Protein AF-A0AA35QQX9-F1 (afdb_monomer)

Sequence (99 aa):
YRTPRAERTFENWLDGYQVFMGVVCAAYPRRSMDLVAYLAHVRRAHSLAGEQAALTYDENFRRNASLLPSTRWDLTDPNYWGEDVNPYIDKKNLASAKA

Organism: NCBI:txid74358

Solvent-accessible surface area (backbone atoms only — not comparable to full-atom values): 5562 Å² total; per-residue (Å²): 136,81,76,78,83,75,67,96,43,64,66,57,47,48,58,53,47,52,54,51,49,52,57,48,31,73,78,38,60,88,50,42,63,29,50,55,39,33,53,51,51,42,52,48,31,29,74,67,33,31,56,71,25,19,55,48,36,50,51,56,50,51,58,52,41,75,78,34,90,81,59,64,48,59,52,84,55,69,64,55,41,53,69,38,28,44,63,43,37,52,53,50,52,57,52,61,76,73,108

pLDDT: mean 91.84, std 8.93, range [45.44, 98.06]

Secondary structure (DSSP, 8-state):
---------HHHHHHHHHHHHHHHHHH-GGGHHHHHHHHHHHHHHHHHH-HHHHHHHHHHHHHHHHH-TT--TTSPPHHHHHHHTHHHHHHHHHHHTT-

Radius of gyration: 15.01 Å; Cα contacts (8 Å, |Δi|>4): 74; chains: 1; bounding box: 38×35×42 Å

Structure (mmCIF, N/CA/C/O backbone):
data_AF-A0AA35QQX9-F1
#
_entry.id   AF-A0AA35QQX9-F1
#
loop_
_atom_site.group_PDB
_atom_site.id
_atom_site.type_symbol
_atom_site.label_atom_id
_atom_site.label_alt_id
_atom_site.label_comp_id
_atom_site.label_asym_id
_atom_site.label_entity_id
_atom_site.label_seq_id
_atom_site.pdbx_PDB_ins_code
_atom_site.Cartn_x
_atom_site.Cartn_y
_atom_site.Cartn_z
_atom_site.occupancy
_atom_site.B_iso_or_equiv
_atom_site.auth_seq_id
_atom_site.auth_comp_id
_atom_site.auth_asym_id
_atom_site.auth_atom_id
_atom_site.pdbx_PDB_model_num
ATOM 1 N N . TYR A 1 1 ? 3.430 26.084 -14.221 1.00 45.44 1 TYR A N 1
ATOM 2 C CA . TYR A 1 1 ? 2.262 25.227 -13.951 1.00 45.44 1 TYR A CA 1
ATOM 3 C C . TYR A 1 1 ? 2.322 24.769 -12.506 1.00 45.44 1 TYR A C 1
ATOM 5 O O . TYR A 1 1 ? 3.287 24.114 -12.141 1.00 45.44 1 TYR A O 1
ATOM 13 N N . ARG A 1 2 ? 1.372 25.183 -11.659 1.00 56.19 2 ARG A N 1
ATOM 14 C CA . ARG A 1 2 ? 1.237 24.633 -10.304 1.00 56.19 2 ARG A CA 1
ATOM 15 C C . ARG A 1 2 ? 0.291 23.446 -10.432 1.00 56.19 2 ARG A C 1
ATOM 17 O O . ARG A 1 2 ? -0.860 23.645 -10.807 1.00 56.19 2 ARG A O 1
ATOM 24 N N . THR A 1 3 ? 0.783 22.233 -10.210 1.00 60.12 3 THR A N 1
ATOM 25 C CA . THR A 1 3 ? -0.079 21.053 -10.110 1.00 60.12 3 THR A CA 1
ATOM 26 C C . THR A 1 3 ? -1.106 21.323 -9.008 1.00 60.12 3 THR A C 1
ATOM 28 O O . THR A 1 3 ? -0.707 21.769 -7.924 1.00 60.12 3 THR A O 1
ATOM 31 N N . PRO A 1 4 ? -2.413 21.134 -9.261 1.00 66.50 4 PRO A N 1
ATOM 32 C CA . PRO A 1 4 ? -3.412 21.219 -8.208 1.00 66.50 4 PRO A CA 1
ATOM 33 C C . PRO A 1 4 ? -2.995 20.300 -7.062 1.00 66.50 4 PRO A C 1
ATOM 35 O O . PRO A 1 4 ? -2.549 19.175 -7.295 1.00 66.50 4 PRO A O 1
ATOM 38 N N . ARG A 1 5 ? -3.084 20.791 -5.824 1.00 76.69 5 ARG A N 1
ATOM 39 C CA . ARG A 1 5 ? -2.803 19.958 -4.657 1.00 76.69 5 ARG A CA 1
ATOM 40 C C . ARG A 1 5 ? -3.938 18.942 -4.562 1.00 76.69 5 ARG A C 1
ATOM 42 O O . ARG A 1 5 ? -5.037 19.316 -4.174 1.00 76.69 5 ARG A O 1
ATOM 49 N N . ALA A 1 6 ? -3.678 17.701 -4.969 1.00 82.31 6 ALA A N 1
ATOM 50 C CA . ALA A 1 6 ? -4.626 16.613 -4.783 1.00 82.31 6 ALA A CA 1
ATOM 51 C C . ALA A 1 6 ? -4.904 16.438 -3.284 1.00 82.31 6 ALA A C 1
ATOM 53 O O . ALA A 1 6 ? -3.992 16.554 -2.455 1.00 82.31 6 ALA A O 1
ATOM 54 N N . GLU A 1 7 ? -6.163 16.190 -2.936 1.00 91.06 7 GLU A N 1
ATOM 55 C CA . GLU A 1 7 ? -6.537 15.866 -1.563 1.00 91.06 7 GLU A CA 1
ATOM 56 C C . GLU A 1 7 ? -5.898 14.533 -1.158 1.00 91.06 7 GLU A C 1
ATOM 58 O O . GLU A 1 7 ? -5.773 13.618 -1.974 1.00 91.06 7 GLU A O 1
ATOM 63 N N . ARG A 1 8 ? -5.479 14.416 0.106 1.00 90.88 8 ARG A N 1
ATOM 64 C CA . ARG A 1 8 ? -4.839 13.203 0.636 1.00 90.88 8 ARG A CA 1
ATOM 65 C C . ARG A 1 8 ? -5.910 12.177 1.021 1.00 90.88 8 ARG A C 1
ATOM 67 O O . ARG A 1 8 ? -6.113 11.931 2.202 1.00 90.88 8 ARG A O 1
ATOM 74 N N . THR A 1 9 ? -6.583 11.625 0.016 1.00 96.12 9 THR A N 1
ATOM 75 C CA . THR A 1 9 ? -7.590 10.564 0.157 1.00 96.12 9 THR A CA 1
ATOM 76 C C . THR A 1 9 ? -7.056 9.232 -0.364 1.00 96.12 9 THR A C 1
ATOM 78 O O . THR A 1 9 ? -6.095 9.192 -1.139 1.00 96.12 9 THR A O 1
ATOM 81 N N . PHE A 1 10 ? -7.678 8.131 0.047 1.00 97.19 10 PHE A N 1
ATOM 82 C CA . PHE A 1 10 ? -7.331 6.789 -0.402 1.00 97.19 10 PHE A CA 1
ATOM 83 C C . PHE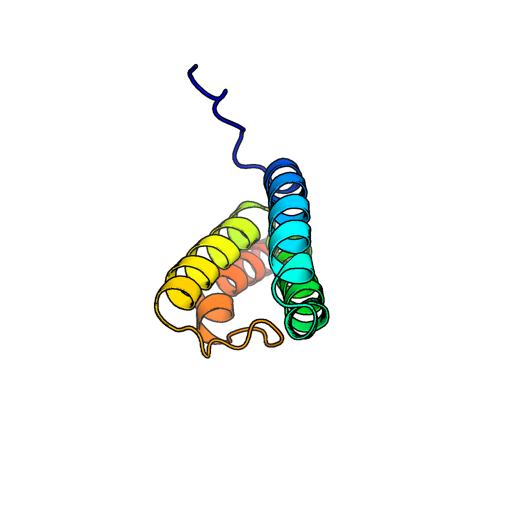 A 1 10 ? -7.554 6.613 -1.906 1.00 97.19 10 PHE A C 1
ATOM 85 O O . PHE A 1 10 ? -6.721 6.007 -2.572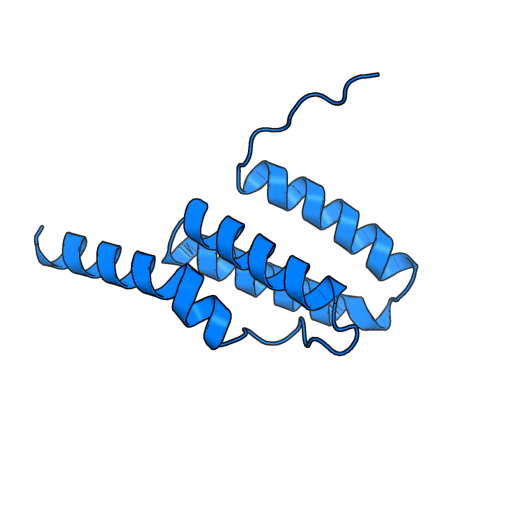 1.00 97.19 10 PHE A O 1
ATOM 92 N N . GLU A 1 11 ? -8.627 7.186 -2.455 1.00 96.75 11 GLU A N 1
ATOM 93 C CA . GLU A 1 11 ? -8.920 7.114 -3.893 1.00 96.75 11 GLU A CA 1
ATOM 94 C C . GLU A 1 11 ? -7.881 7.885 -4.720 1.00 96.75 11 GLU A C 1
ATOM 96 O O . GLU A 1 11 ? -7.301 7.330 -5.650 1.00 96.75 11 GLU A O 1
ATOM 101 N N . ASN A 1 12 ? -7.526 9.112 -4.315 1.00 96.00 12 ASN A N 1
ATOM 102 C CA . ASN A 1 12 ? -6.466 9.865 -4.994 1.00 96.00 12 ASN A CA 1
ATOM 103 C C . ASN A 1 12 ? -5.103 9.162 -4.877 1.00 96.00 12 ASN A C 1
ATOM 105 O O . ASN A 1 12 ? -4.279 9.218 -5.794 1.00 96.00 12 ASN A O 1
ATOM 109 N N . TRP A 1 13 ? -4.844 8.500 -3.744 1.00 96.81 13 TRP A N 1
ATOM 110 C CA . TRP A 1 13 ? -3.664 7.656 -3.582 1.00 96.81 13 TRP A CA 1
ATOM 111 C C . TRP A 1 13 ? -3.703 6.444 -4.520 1.00 96.81 13 TRP A C 1
ATOM 113 O O . TRP A 1 13 ? -2.684 6.144 -5.139 1.00 96.81 13 TRP A O 1
ATOM 123 N N . LEU A 1 14 ? -4.853 5.779 -4.664 1.00 97.75 14 LEU A N 1
ATOM 124 C CA . LEU A 1 14 ? -5.025 4.607 -5.520 1.00 97.75 14 LEU A CA 1
ATOM 125 C C . LEU A 1 14 ? -4.786 4.952 -6.993 1.00 97.75 14 LEU A C 1
ATOM 127 O O . LEU A 1 14 ? -4.039 4.234 -7.660 1.00 97.75 14 LEU A O 1
ATOM 131 N N . ASP A 1 15 ? -5.333 6.070 -7.469 1.00 96.75 15 ASP A N 1
ATOM 132 C CA . ASP A 1 15 ? -5.095 6.576 -8.825 1.00 96.75 15 ASP A CA 1
ATOM 133 C C . ASP A 1 15 ? -3.597 6.813 -9.073 1.00 96.75 15 ASP A C 1
ATOM 135 O O . ASP A 1 15 ? -3.017 6.346 -10.059 1.00 96.75 15 ASP A O 1
ATOM 139 N N . GLY A 1 16 ? -2.923 7.487 -8.134 1.00 95.62 16 GLY A N 1
ATOM 140 C CA . GLY A 1 16 ? -1.479 7.713 -8.209 1.00 95.62 16 GLY A CA 1
ATOM 141 C C . GLY A 1 16 ? -0.669 6.414 -8.150 1.00 95.62 16 GLY A C 1
ATOM 142 O O . GLY A 1 16 ? 0.321 6.251 -8.871 1.00 95.62 16 GLY A O 1
ATOM 143 N N . TYR A 1 17 ? -1.099 5.465 -7.321 1.00 96.94 17 TYR A N 1
ATOM 144 C CA . TYR A 1 17 ? -0.451 4.173 -7.157 1.00 96.94 17 TYR A CA 1
ATOM 145 C C . TYR A 1 17 ? -0.562 3.308 -8.420 1.00 96.94 17 TYR A C 1
ATOM 147 O O . TYR A 1 17 ? 0.407 2.647 -8.791 1.00 96.94 17 TYR A O 1
ATOM 155 N N . GLN A 1 18 ? -1.692 3.343 -9.129 1.00 97.62 18 GLN A N 1
ATOM 156 C CA . GLN A 1 18 ? -1.862 2.636 -10.402 1.00 97.62 18 GLN A CA 1
ATOM 157 C C . GLN A 1 18 ? -0.887 3.141 -11.471 1.00 97.62 18 GLN A C 1
ATOM 159 O O . GLN A 1 18 ? -0.257 2.337 -12.163 1.00 97.62 18 GLN A O 1
ATOM 164 N N . VAL A 1 19 ? -0.700 4.462 -11.567 1.00 97.62 19 VAL A N 1
ATOM 165 C CA . VAL A 1 19 ? 0.295 5.057 -12.474 1.00 97.62 19 VAL A CA 1
ATOM 166 C C . VAL A 1 19 ? 1.708 4.629 -12.076 1.00 97.62 19 VAL A C 1
ATOM 168 O O . VAL A 1 19 ? 2.481 4.187 -12.929 1.00 97.62 19 VAL A O 1
ATOM 171 N N . PHE A 1 20 ? 2.040 4.698 -10.783 1.00 95.00 20 PHE A N 1
ATOM 172 C CA . PHE A 1 20 ? 3.325 4.231 -10.256 1.00 95.00 20 PHE A CA 1
ATOM 173 C C . PHE A 1 20 ? 3.583 2.759 -10.607 1.00 95.00 20 PHE A C 1
ATOM 175 O O . PHE A 1 20 ? 4.640 2.430 -11.148 1.00 95.00 20 PHE A O 1
ATOM 182 N N . MET A 1 21 ? 2.603 1.887 -10.364 1.00 96.31 21 MET A N 1
ATOM 183 C CA . MET A 1 21 ? 2.683 0.471 -10.701 1.00 96.31 21 MET A CA 1
ATOM 184 C C . MET A 1 21 ? 2.910 0.274 -12.201 1.00 96.31 21 MET A C 1
ATOM 186 O O . MET A 1 21 ? 3.797 -0.488 -12.571 1.00 96.31 21 MET A O 1
ATOM 190 N N . GLY A 1 22 ? 2.177 0.978 -13.068 1.00 97.12 22 GLY A N 1
ATOM 191 C CA . GLY A 1 22 ? 2.349 0.890 -14.521 1.00 97.12 22 GLY A CA 1
ATOM 192 C C . GLY A 1 22 ? 3.774 1.220 -14.973 1.00 97.12 22 GLY A C 1
ATO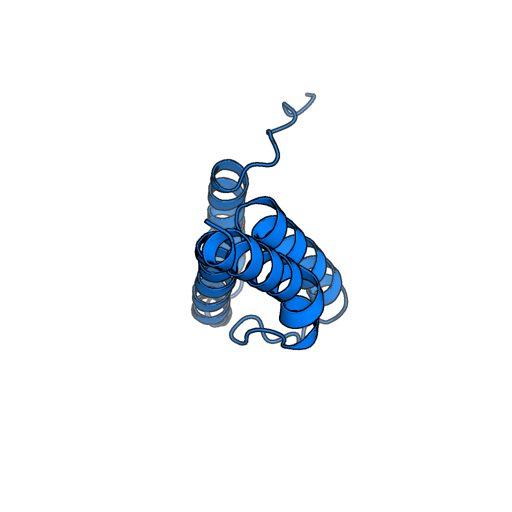M 193 O O . GLY A 1 22 ? 4.377 0.454 -15.726 1.00 97.12 22 GLY A O 1
ATOM 194 N N . VAL A 1 23 ? 4.345 2.313 -14.457 1.00 97.19 23 VAL A N 1
ATOM 195 C CA . VAL A 1 23 ? 5.722 2.733 -14.774 1.00 97.19 23 VAL A CA 1
ATOM 196 C C . VAL A 1 23 ? 6.744 1.701 -14.293 1.00 97.19 23 VAL A C 1
ATOM 198 O O . VAL A 1 23 ? 7.633 1.311 -15.052 1.00 97.19 23 VAL A O 1
ATOM 201 N N . VAL A 1 24 ? 6.618 1.224 -13.050 1.00 94.19 24 VAL A N 1
ATOM 202 C CA . VAL A 1 24 ? 7.566 0.250 -12.490 1.00 94.19 24 VAL A CA 1
ATOM 203 C C . VAL A 1 24 ? 7.452 -1.098 -13.194 1.00 94.19 24 VAL A C 1
ATOM 205 O O . VAL A 1 24 ? 8.477 -1.684 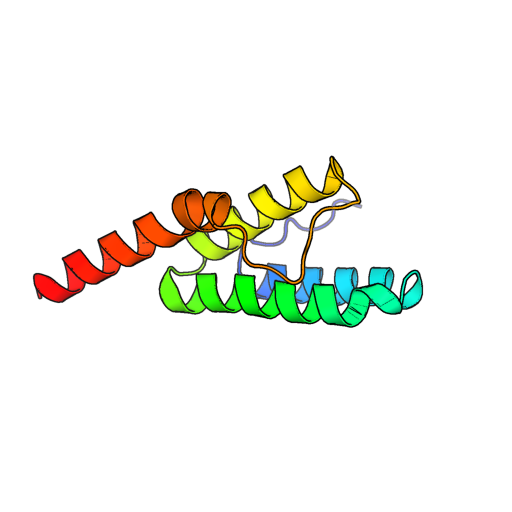-13.525 1.00 94.19 24 VAL A O 1
ATOM 208 N N . CYS A 1 25 ? 6.242 -1.581 -13.474 1.00 96.25 25 CYS A N 1
ATOM 209 C CA . CYS A 1 25 ? 6.022 -2.841 -14.182 1.00 96.25 25 CYS A CA 1
ATOM 210 C C . CYS A 1 25 ? 6.567 -2.805 -15.614 1.00 96.25 25 CYS A C 1
ATOM 212 O O . CYS A 1 25 ? 7.111 -3.807 -16.070 1.00 96.25 25 CYS A O 1
ATOM 214 N N . ALA A 1 26 ? 6.467 -1.668 -16.310 1.00 97.12 26 ALA A N 1
ATOM 215 C CA . ALA A 1 26 ? 7.027 -1.518 -17.652 1.00 97.12 26 ALA A CA 1
ATOM 216 C C . ALA A 1 26 ? 8.563 -1.636 -17.656 1.00 97.12 26 ALA A C 1
ATOM 218 O O . ALA A 1 26 ? 9.129 -2.270 -18.544 1.00 97.12 26 ALA A O 1
ATOM 219 N N . ALA A 1 27 ? 9.237 -1.061 -16.654 1.00 96.12 27 ALA A N 1
ATOM 220 C CA . ALA A 1 27 ? 10.696 -1.110 -16.536 1.00 96.12 27 ALA A CA 1
ATOM 221 C C . ALA A 1 27 ? 11.215 -2.406 -15.880 1.00 96.12 27 ALA A C 1
ATOM 223 O O . ALA A 1 27 ? 12.285 -2.902 -16.229 1.00 96.12 27 ALA A O 1
ATOM 224 N N . TYR A 1 28 ? 10.457 -2.968 -14.936 1.00 93.88 28 TYR A N 1
ATOM 225 C CA . TYR A 1 28 ? 10.843 -4.110 -14.106 1.00 93.88 28 TYR A CA 1
ATOM 226 C C . TYR A 1 28 ? 9.690 -5.121 -13.959 1.00 93.88 28 TYR A C 1
ATOM 228 O O . TYR A 1 28 ? 9.153 -5.287 -12.861 1.00 93.88 28 TYR A O 1
ATOM 236 N N . PRO A 1 29 ? 9.334 -5.879 -15.014 1.00 94.75 29 PRO A N 1
ATOM 237 C CA . PRO A 1 29 ? 8.168 -6.775 -14.996 1.00 94.75 29 PRO A CA 1
ATOM 238 C C . PRO A 1 29 ? 8.184 -7.828 -13.877 1.00 94.75 29 PRO A C 1
ATOM 240 O O . PRO A 1 29 ? 7.146 -8.252 -13.382 1.00 94.75 29 PRO A O 1
ATOM 243 N N . ARG A 1 30 ? 9.373 -8.242 -13.415 1.00 93.31 30 ARG A N 1
ATOM 244 C CA . ARG A 1 30 ? 9.501 -9.198 -12.299 1.00 93.31 30 ARG A CA 1
ATOM 245 C C . ARG A 1 30 ? 8.971 -8.655 -10.967 1.00 93.31 30 ARG A C 1
ATOM 247 O O . ARG A 1 30 ? 8.686 -9.448 -10.082 1.00 93.31 30 ARG A O 1
ATOM 254 N N . ARG A 1 31 ? 8.837 -7.332 -10.826 1.00 90.88 31 ARG A N 1
ATOM 255 C CA . ARG A 1 31 ? 8.318 -6.667 -9.621 1.00 90.88 31 ARG A CA 1
ATOM 256 C C . ARG A 1 31 ? 6.793 -6.559 -9.602 1.00 90.88 31 ARG A C 1
ATOM 258 O O . ARG A 1 31 ? 6.239 -6.143 -8.591 1.00 90.88 31 ARG A O 1
ATOM 265 N N . SER A 1 32 ? 6.097 -6.921 -10.683 1.00 94.75 32 SER A N 1
ATOM 266 C CA . SER A 1 32 ? 4.649 -6.709 -10.792 1.00 94.75 32 SER A CA 1
ATOM 267 C C . SER A 1 32 ? 3.856 -7.407 -9.688 1.00 94.75 32 SER A C 1
ATOM 269 O O . SER A 1 32 ? 2.967 -6.795 -9.103 1.00 94.75 32 SER A O 1
ATOM 271 N N . MET A 1 33 ? 4.203 -8.653 -9.353 1.00 95.94 33 MET A N 1
ATOM 272 C CA . MET A 1 33 ? 3.514 -9.387 -8.286 1.00 95.94 33 MET A CA 1
ATOM 273 C C . MET A 1 33 ? 3.795 -8.805 -6.899 1.00 95.94 33 MET A C 1
ATOM 275 O O . MET A 1 33 ? 2.876 -8.740 -6.084 1.00 95.94 33 MET A O 1
ATOM 279 N N . ASP A 1 34 ? 5.013 -8.311 -6.659 1.00 95.19 34 ASP A N 1
ATOM 280 C CA . ASP A 1 34 ? 5.363 -7.635 -5.407 1.00 95.19 34 ASP A CA 1
ATOM 281 C C . ASP A 1 34 ? 4.497 -6.379 -5.209 1.00 95.19 34 ASP A C 1
ATOM 283 O O . ASP A 1 34 ? 3.998 -6.120 -4.117 1.00 95.19 34 ASP A O 1
ATOM 287 N N . LEU A 1 35 ? 4.264 -5.614 -6.282 1.00 95.88 35 LEU A N 1
ATOM 288 C CA . LEU A 1 35 ? 3.412 -4.423 -6.250 1.00 95.88 35 LEU A CA 1
ATOM 289 C C . LEU A 1 35 ? 1.929 -4.778 -6.066 1.00 95.88 35 LEU A C 1
ATOM 291 O O . LEU A 1 35 ? 1.222 -4.121 -5.307 1.00 95.88 35 LEU A O 1
ATOM 295 N N . VAL A 1 36 ? 1.440 -5.840 -6.709 1.00 97.19 36 VAL A N 1
ATOM 296 C CA . VAL A 1 36 ? 0.056 -6.303 -6.502 1.00 97.19 36 VAL A CA 1
ATOM 297 C C . VAL A 1 36 ? -0.164 -6.730 -5.047 1.00 97.19 36 VAL A C 1
ATOM 299 O O . VAL A 1 36 ? -1.174 -6.364 -4.443 1.00 97.19 36 VAL A O 1
ATOM 302 N N . ALA A 1 37 ? 0.793 -7.454 -4.464 1.00 96.62 37 ALA A N 1
ATOM 303 C CA . ALA A 1 37 ? 0.763 -7.824 -3.053 1.00 96.62 37 ALA A CA 1
ATOM 304 C C . ALA A 1 37 ? 0.812 -6.586 -2.142 1.00 96.62 37 ALA A C 1
ATOM 306 O O . ALA A 1 37 ? 0.001 -6.470 -1.224 1.00 96.62 37 ALA A O 1
ATOM 307 N N . TYR A 1 38 ? 1.676 -5.615 -2.447 1.00 97.06 38 TYR A N 1
ATOM 308 C CA . TYR A 1 38 ? 1.737 -4.357 -1.710 1.00 97.06 38 TYR A CA 1
ATOM 309 C C . TYR A 1 38 ? 0.402 -3.602 -1.706 1.00 97.06 38 TYR A C 1
ATOM 311 O O . TYR A 1 38 ? -0.066 -3.183 -0.646 1.00 97.06 38 TYR A O 1
ATOM 319 N N . LEU A 1 39 ? -0.265 -3.486 -2.859 1.00 97.81 39 LEU A N 1
ATOM 320 C CA . LEU A 1 39 ? -1.596 -2.882 -2.942 1.00 97.81 39 LEU A CA 1
ATOM 321 C C . LEU A 1 39 ? -2.604 -3.595 -2.030 1.00 97.81 39 LEU A C 1
ATOM 323 O O . LEU A 1 39 ? -3.412 -2.939 -1.370 1.00 97.81 39 LEU A O 1
ATOM 327 N N . ALA A 1 40 ? -2.557 -4.929 -1.967 1.00 97.69 40 ALA A N 1
ATOM 328 C CA . ALA A 1 40 ? 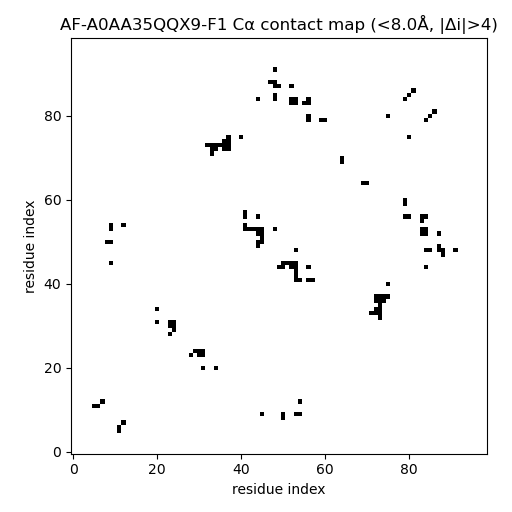-3.418 -5.697 -1.073 1.00 97.69 40 ALA A CA 1
ATOM 329 C C . ALA A 1 40 ? -3.160 -5.353 0.405 1.00 97.69 40 ALA A C 1
ATOM 331 O O . ALA A 1 40 ? -4.119 -5.211 1.167 1.00 97.69 40 ALA A O 1
ATOM 332 N N . HIS A 1 41 ? -1.900 -5.137 0.800 1.00 97.44 41 HIS A N 1
ATOM 333 C CA . HIS A 1 41 ? -1.537 -4.724 2.162 1.00 97.44 41 HIS A CA 1
ATOM 334 C C . HIS A 1 41 ? -2.128 -3.359 2.520 1.00 97.44 41 HIS A C 1
ATOM 336 O O . HIS A 1 41 ? -2.788 -3.230 3.553 1.00 97.44 41 HIS A O 1
ATOM 342 N N . VAL A 1 42 ? -1.977 -2.356 1.649 1.00 97.94 42 VAL A N 1
ATOM 343 C CA . VAL A 1 42 ? -2.517 -1.008 1.906 1.00 97.94 42 VAL A CA 1
ATOM 344 C C . VAL A 1 42 ? -4.054 -1.018 1.913 1.00 97.94 42 VAL A C 1
ATOM 346 O O . VAL A 1 42 ? -4.675 -0.423 2.795 1.00 97.94 42 VAL A O 1
ATOM 349 N N . ARG A 1 43 ? -4.700 -1.772 1.009 1.00 98.06 43 ARG A N 1
ATOM 350 C CA . ARG A 1 43 ? -6.167 -1.959 1.025 1.00 98.06 43 ARG A CA 1
ATOM 351 C C . ARG A 1 43 ? -6.651 -2.648 2.299 1.00 98.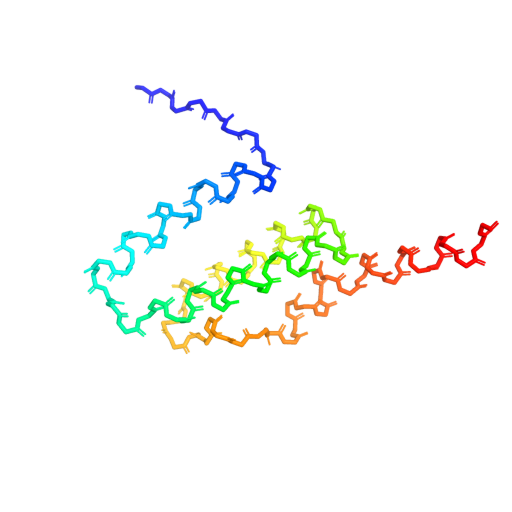06 43 ARG A C 1
ATOM 353 O O . ARG A 1 43 ? -7.711 -2.298 2.820 1.00 98.06 43 ARG A O 1
ATOM 360 N N . ARG A 1 44 ? -5.891 -3.613 2.819 1.00 97.56 44 ARG A N 1
ATOM 361 C CA . ARG A 1 44 ? -6.201 -4.278 4.089 1.00 97.56 44 ARG A CA 1
ATOM 362 C C . ARG A 1 44 ? -6.101 -3.298 5.257 1.00 97.56 44 ARG A C 1
ATOM 364 O O . ARG A 1 44 ? -7.013 -3.271 6.080 1.00 97.56 44 ARG A O 1
ATOM 371 N N . ALA A 1 45 ? -5.055 -2.472 5.307 1.00 97.88 45 ALA A N 1
ATOM 372 C CA . ALA A 1 45 ? -4.934 -1.410 6.305 1.00 97.88 45 ALA A CA 1
ATOM 373 C C . ALA A 1 45 ? -6.133 -0.448 6.231 1.00 97.88 45 ALA A C 1
ATOM 375 O O . ALA A 1 45 ? -6.760 -0.173 7.250 1.00 97.88 45 ALA A O 1
ATOM 376 N N . HIS A 1 46 ? -6.539 -0.045 5.022 1.00 97.81 46 HIS A N 1
ATOM 377 C CA . HIS A 1 46 ? -7.711 0.809 4.814 1.00 97.81 46 HIS A CA 1
ATOM 378 C C . HIS A 1 46 ? -9.000 0.174 5.353 1.00 97.81 46 HIS A C 1
ATOM 380 O O . HIS A 1 46 ? -9.755 0.807 6.088 1.00 97.81 46 HIS A O 1
ATOM 386 N N . SER A 1 47 ? -9.241 -1.100 5.038 1.00 97.12 47 SER A N 1
ATOM 387 C CA . SER A 1 47 ? -10.437 -1.821 5.486 1.00 97.12 47 SER A CA 1
ATOM 388 C C . SER A 1 47 ? -10.498 -1.998 7.010 1.00 97.12 47 SER A C 1
ATOM 390 O O . SER A 1 47 ? -11.566 -1.850 7.612 1.00 97.12 47 SER A O 1
ATOM 392 N N . LEU A 1 48 ? -9.364 -2.303 7.645 1.00 96.19 48 LEU A N 1
ATOM 393 C CA . LEU A 1 48 ? -9.311 -2.592 9.079 1.00 96.19 48 LEU A CA 1
ATOM 394 C C . LEU A 1 48 ? -9.276 -1.319 9.932 1.00 96.19 48 LEU A C 1
ATOM 396 O O . LEU A 1 48 ? -10.010 -1.220 10.919 1.00 96.19 48 LEU A O 1
ATOM 400 N N . ALA A 1 49 ? -8.452 -0.353 9.532 1.00 96.31 49 ALA A N 1
ATOM 401 C CA . ALA A 1 49 ? -8.026 0.784 10.343 1.00 96.31 49 ALA A CA 1
ATOM 402 C C . ALA A 1 49 ? -8.416 2.159 9.764 1.00 96.31 49 ALA A C 1
ATOM 404 O O . ALA A 1 49 ? -8.282 3.172 10.450 1.00 96.31 49 ALA A O 1
ATOM 405 N N . GLY A 1 50 ? -8.939 2.203 8.537 1.00 96.12 50 GLY A N 1
ATOM 406 C CA . GLY A 1 50 ? -9.369 3.428 7.866 1.00 96.12 50 GLY A CA 1
ATOM 407 C C . GLY A 1 50 ? -8.268 4.131 7.067 1.00 96.12 50 GLY A C 1
ATOM 408 O O . GLY A 1 50 ? -7.112 3.708 7.022 1.00 96.12 50 GLY A O 1
ATOM 409 N N . GLU A 1 51 ? -8.655 5.232 6.420 1.00 97.00 51 GLU A N 1
ATOM 410 C CA . GLU A 1 51 ? -7.828 5.985 5.469 1.00 97.00 51 GLU A CA 1
ATOM 411 C C . GLU A 1 51 ? -6.523 6.504 6.066 1.00 97.00 51 GLU A C 1
ATOM 413 O O . GLU A 1 51 ? -5.454 6.286 5.497 1.00 97.00 51 GLU A O 1
ATOM 418 N N . GLN A 1 52 ? -6.586 7.131 7.240 1.00 95.69 52 GLN A N 1
ATOM 419 C CA . GLN A 1 52 ? -5.397 7.713 7.853 1.00 95.69 52 GLN A CA 1
ATOM 420 C C . GLN A 1 52 ? -4.314 6.659 8.123 1.00 95.69 52 GLN A C 1
ATOM 422 O O . GLN A 1 52 ? -3.148 6.907 7.823 1.00 95.69 52 GLN A O 1
ATOM 427 N N . ALA A 1 53 ? -4.697 5.490 8.644 1.00 96.69 53 ALA A N 1
ATOM 428 C CA . ALA A 1 53 ? -3.772 4.396 8.923 1.00 96.69 53 ALA A CA 1
ATOM 429 C C . ALA A 1 53 ? -3.147 3.843 7.636 1.00 96.69 53 ALA A C 1
ATOM 431 O O . ALA A 1 53 ? -1.934 3.666 7.559 1.00 96.69 53 ALA A O 1
ATOM 432 N N . ALA A 1 54 ? -3.961 3.633 6.597 1.00 97.62 54 ALA A N 1
ATOM 433 C CA . ALA A 1 54 ? -3.492 3.129 5.309 1.00 97.62 54 ALA A CA 1
ATOM 434 C C . ALA A 1 54 ? -2.474 4.066 4.647 1.00 97.62 54 ALA A C 1
ATOM 436 O O . ALA A 1 54 ? -1.429 3.615 4.181 1.00 97.62 54 ALA A O 1
ATOM 437 N N . LEU A 1 55 ? -2.761 5.371 4.634 1.00 97.06 55 LEU A N 1
ATOM 438 C CA . LEU A 1 55 ? -1.883 6.364 4.016 1.00 97.06 55 LEU A CA 1
ATOM 439 C C . LEU A 1 55 ? -0.596 6.584 4.820 1.00 97.06 55 LEU A C 1
ATOM 441 O O . LEU A 1 55 ? 0.451 6.822 4.224 1.00 97.06 55 LEU A O 1
ATOM 445 N N . THR A 1 56 ? -0.647 6.500 6.154 1.00 96.00 56 THR A N 1
ATOM 446 C CA . THR A 1 56 ? 0.566 6.549 6.987 1.00 96.00 56 THR A CA 1
ATOM 447 C C . THR A 1 56 ? 1.436 5.306 6.776 1.00 96.00 56 THR A C 1
ATOM 449 O O . THR A 1 56 ? 2.632 5.454 6.530 1.00 96.00 56 THR A O 1
ATOM 452 N N . TYR A 1 57 ? 0.838 4.107 6.776 1.00 96.75 57 TYR A N 1
ATOM 453 C CA . TYR A 1 57 ? 1.541 2.853 6.487 1.00 96.75 57 TYR A CA 1
ATOM 454 C C . TYR A 1 57 ? 2.245 2.897 5.122 1.00 96.75 57 TYR A C 1
ATOM 456 O O . TYR A 1 57 ? 3.420 2.545 5.012 1.00 96.75 57 TYR A O 1
ATOM 464 N N . ASP A 1 58 ? 1.556 3.373 4.078 1.00 96.31 58 ASP A N 1
ATOM 465 C CA . ASP A 1 58 ? 2.152 3.532 2.749 1.00 96.31 58 ASP A CA 1
ATOM 466 C C . ASP A 1 58 ? 3.340 4.503 2.751 1.00 96.31 58 ASP A C 1
ATOM 468 O O . ASP A 1 58 ? 4.405 4.186 2.215 1.00 96.31 58 ASP A O 1
ATOM 472 N N . GLU A 1 59 ? 3.172 5.673 3.366 1.00 95.00 59 GLU A N 1
ATOM 473 C CA . GLU A 1 59 ? 4.194 6.714 3.394 1.00 95.00 59 GLU A CA 1
ATOM 474 C C . GLU A 1 59 ? 5.473 6.234 4.090 1.00 95.00 59 GLU A C 1
ATOM 476 O O . GLU A 1 59 ? 6.572 6.391 3.546 1.00 95.00 59 GLU A O 1
ATOM 481 N N . ASN A 1 60 ? 5.335 5.610 5.261 1.00 94.62 60 ASN A N 1
ATOM 482 C CA . ASN A 1 60 ? 6.460 5.081 6.024 1.00 94.62 60 ASN A CA 1
ATOM 483 C C . ASN A 1 60 ? 7.135 3.923 5.287 1.00 94.62 60 ASN A C 1
ATOM 485 O O . ASN A 1 60 ? 8.361 3.918 5.133 1.00 94.62 60 ASN A O 1
ATOM 489 N N . PHE A 1 61 ? 6.353 2.984 4.751 1.00 94.69 61 PHE A N 1
ATOM 490 C CA . PHE A 1 61 ? 6.897 1.870 3.985 1.00 94.69 61 PHE A CA 1
ATOM 491 C C . PHE A 1 61 ? 7.689 2.357 2.762 1.00 94.69 61 PHE A C 1
ATOM 493 O O . PHE A 1 61 ? 8.847 1.974 2.581 1.00 94.69 61 PHE A O 1
ATOM 500 N N . ARG A 1 62 ? 7.111 3.237 1.929 1.00 92.62 62 ARG A N 1
ATOM 501 C CA . ARG A 1 62 ? 7.767 3.713 0.697 1.00 92.62 62 ARG A CA 1
ATOM 502 C C . ARG A 1 62 ? 8.978 4.594 0.977 1.00 92.62 62 ARG A C 1
ATOM 504 O O . ARG A 1 62 ? 9.961 4.508 0.238 1.00 92.62 62 ARG A O 1
ATOM 511 N N . ARG A 1 63 ? 8.951 5.395 2.048 1.00 92.62 63 ARG A N 1
ATOM 512 C CA . ARG A 1 63 ? 10.120 6.166 2.498 1.00 92.62 63 ARG A CA 1
ATOM 513 C C . ARG A 1 63 ? 11.294 5.234 2.788 1.00 92.62 63 ARG A C 1
ATOM 515 O O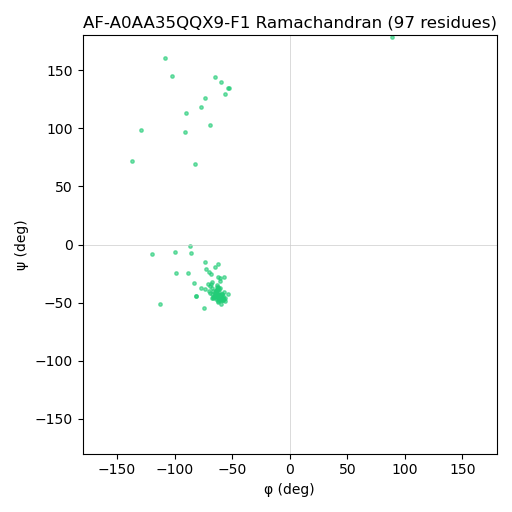 . ARG A 1 63 ? 12.383 5.464 2.272 1.00 92.62 63 ARG A O 1
ATOM 522 N N . ASN A 1 64 ? 11.066 4.141 3.508 1.0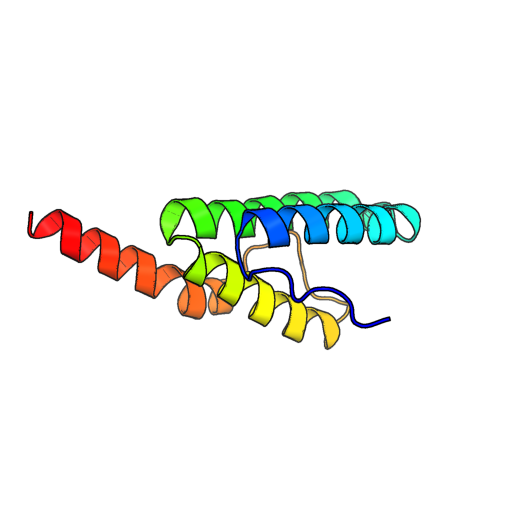0 89.31 64 ASN A N 1
ATOM 523 C CA . ASN A 1 64 ? 12.122 3.178 3.820 1.00 89.31 64 ASN A CA 1
ATOM 524 C C . ASN A 1 64 ? 12.530 2.327 2.609 1.00 89.31 64 ASN A C 1
ATOM 526 O O . ASN A 1 64 ? 13.720 2.114 2.374 1.00 89.31 64 ASN A O 1
ATOM 530 N N . ALA A 1 65 ? 11.577 1.920 1.768 1.00 90.56 65 ALA A N 1
ATOM 531 C CA . ALA A 1 65 ? 11.862 1.219 0.518 1.00 90.56 65 ALA A CA 1
ATOM 532 C C . ALA A 1 65 ? 12.724 2.045 -0.456 1.00 90.56 65 ALA A C 1
ATOM 534 O O . ALA A 1 65 ? 13.496 1.470 -1.218 1.00 90.56 65 ALA A O 1
ATOM 535 N N . SER A 1 66 ? 12.640 3.382 -0.412 1.00 88.56 66 SER A N 1
ATOM 536 C CA . SER A 1 66 ? 13.510 4.261 -1.210 1.00 88.56 66 SER A CA 1
ATOM 537 C C . SER A 1 66 ? 14.978 4.238 -0.770 1.00 88.56 66 SER A C 1
ATOM 539 O O . SER A 1 66 ? 15.862 4.493 -1.586 1.00 88.56 66 SER A O 1
ATOM 541 N N . LEU A 1 67 ? 15.242 3.898 0.495 1.00 91.69 67 LEU A N 1
ATOM 542 C CA . LEU A 1 67 ? 16.591 3.791 1.056 1.00 91.69 67 LEU A CA 1
ATOM 543 C C . LEU A 1 67 ? 17.184 2.389 0.870 1.00 91.69 67 LEU A C 1
ATOM 545 O O . LEU A 1 67 ? 18.404 2.238 0.841 1.00 91.69 67 LEU A O 1
ATOM 549 N N . LEU A 1 68 ? 16.332 1.368 0.735 1.00 88.62 68 LEU A N 1
ATOM 550 C CA . LEU A 1 68 ? 16.738 -0.032 0.674 1.00 88.62 68 LEU A CA 1
ATOM 551 C C . LEU A 1 68 ? 16.113 -0.755 -0.538 1.00 88.62 68 LEU A C 1
ATOM 553 O O . LEU A 1 68 ? 14.988 -1.251 -0.461 1.00 88.62 68 LEU A O 1
ATOM 557 N N . PRO A 1 69 ? 16.853 -0.910 -1.654 1.00 82.69 69 PRO A N 1
ATOM 558 C CA . PRO A 1 69 ? 16.350 -1.575 -2.865 1.00 82.69 69 PRO A CA 1
ATOM 559 C C . PRO A 1 69 ? 15.971 -3.058 -2.692 1.00 82.69 69 PRO A C 1
ATOM 561 O O . PRO A 1 69 ? 15.286 -3.635 -3.544 1.00 82.69 69 PRO A O 1
ATOM 564 N N . SER A 1 70 ? 16.438 -3.697 -1.614 1.00 85.56 70 SER A N 1
ATOM 565 C CA . SER A 1 70 ? 16.129 -5.089 -1.267 1.00 85.56 70 SER A CA 1
ATOM 566 C C . SER A 1 70 ? 14.846 -5.256 -0.447 1.00 85.56 70 SER A C 1
ATOM 568 O O . SER A 1 70 ? 14.477 -6.394 -0.153 1.00 85.56 70 SER A O 1
ATOM 570 N N . THR A 1 71 ? 14.149 -4.166 -0.102 1.00 90.44 71 THR A N 1
ATOM 571 C CA . THR A 1 71 ? 12.875 -4.224 0.625 1.00 90.44 71 THR A CA 1
ATOM 572 C C . THR A 1 71 ? 11.876 -5.141 -0.084 1.00 90.44 71 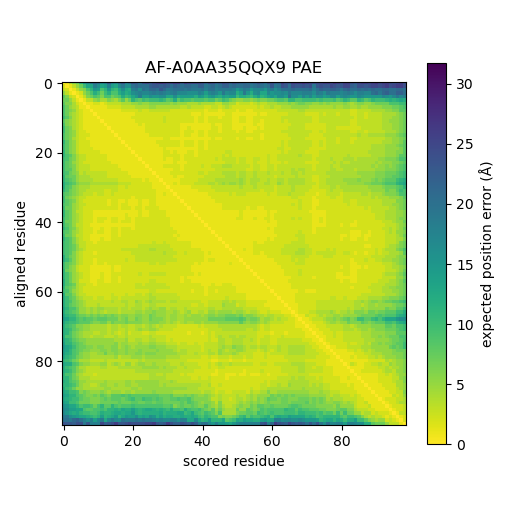THR A C 1
ATOM 574 O O . THR A 1 71 ? 11.720 -5.104 -1.308 1.00 90.44 71 THR A O 1
ATOM 577 N N . ARG A 1 72 ? 11.208 -5.992 0.701 1.00 90.88 72 ARG A N 1
ATOM 578 C CA . ARG A 1 72 ? 10.243 -6.998 0.243 1.00 90.88 72 ARG A CA 1
ATOM 579 C C . ARG A 1 72 ? 8.835 -6.411 0.247 1.00 90.88 72 ARG A C 1
ATOM 581 O O . ARG A 1 72 ? 8.188 -6.362 1.283 1.00 90.88 72 ARG A O 1
ATOM 588 N N . TRP A 1 73 ? 8.383 -5.945 -0.915 1.00 94.00 73 TRP A N 1
ATOM 589 C CA . TRP A 1 73 ? 7.049 -5.349 -1.102 1.00 94.00 73 TRP A CA 1
ATOM 590 C C . TRP A 1 73 ? 5.921 -6.386 -1.055 1.00 94.00 73 TRP A C 1
ATOM 592 O O . TRP A 1 73 ? 4.776 -6.046 -0.768 1.00 94.00 73 TRP A O 1
ATOM 602 N N . ASP A 1 74 ? 6.255 -7.655 -1.290 1.00 93.88 74 ASP A N 1
ATOM 603 C CA . ASP A 1 74 ? 5.336 -8.784 -1.219 1.00 93.88 74 ASP A CA 1
ATOM 604 C C . ASP A 1 74 ? 4.896 -9.123 0.210 1.00 93.88 74 ASP A C 1
ATOM 606 O O . ASP A 1 74 ? 3.816 -9.682 0.411 1.00 93.88 74 ASP A O 1
ATOM 610 N N . LEU A 1 75 ? 5.687 -8.744 1.214 1.00 93.38 75 LEU A N 1
ATOM 611 C CA . LEU A 1 75 ? 5.421 -9.038 2.615 1.00 93.38 75 LEU A CA 1
ATOM 612 C C . LEU A 1 75 ? 4.862 -7.814 3.340 1.00 93.38 75 LEU A C 1
ATOM 614 O O . LEU A 1 75 ? 5.257 -6.678 3.091 1.00 93.38 75 LEU A O 1
ATOM 618 N N . THR A 1 76 ? 3.956 -8.062 4.282 1.00 92.25 76 THR A N 1
ATOM 619 C CA . THR A 1 76 ? 3.594 -7.053 5.277 1.00 92.25 76 THR A CA 1
ATOM 620 C C . THR A 1 76 ? 4.742 -6.931 6.271 1.00 92.25 76 THR A C 1
ATOM 622 O O . THR A 1 76 ? 5.144 -7.933 6.862 1.00 92.25 76 THR A O 1
ATOM 625 N N . ASP A 1 77 ? 5.255 -5.722 6.475 1.00 87.81 77 ASP A N 1
ATOM 626 C CA . ASP A 1 77 ? 6.267 -5.475 7.499 1.00 87.81 77 ASP A CA 1
ATOM 627 C C . ASP A 1 77 ? 5.596 -5.418 8.886 1.00 87.81 77 ASP A C 1
ATOM 629 O O . ASP A 1 77 ? 4.747 -4.545 9.106 1.00 87.81 77 ASP A O 1
ATOM 633 N N . PRO A 1 78 ? 5.936 -6.319 9.829 1.00 89.75 78 PRO A N 1
ATOM 634 C CA . PRO A 1 78 ? 5.304 -6.346 11.145 1.00 89.75 78 PRO A CA 1
ATOM 635 C C . PRO A 1 78 ? 5.539 -5.076 11.969 1.00 89.75 78 PRO A C 1
ATOM 637 O O . PRO A 1 78 ? 4.692 -4.745 12.797 1.00 89.75 78 PRO A O 1
ATOM 640 N N . ASN A 1 79 ? 6.652 -4.368 11.748 1.00 90.25 79 ASN A N 1
ATOM 641 C CA . ASN A 1 79 ? 6.980 -3.158 12.496 1.00 90.25 79 ASN A CA 1
ATOM 642 C C . ASN A 1 79 ? 6.096 -2.001 12.032 1.00 90.25 79 ASN A C 1
ATOM 644 O O . ASN A 1 79 ? 5.351 -1.456 12.841 1.00 90.25 79 ASN A O 1
ATOM 648 N N . TYR A 1 80 ? 6.072 -1.699 10.726 1.00 90.62 80 TYR A N 1
ATOM 649 C CA . TYR A 1 80 ? 5.190 -0.643 10.203 1.00 90.62 80 TYR A CA 1
ATOM 650 C C . TYR A 1 80 ? 3.719 -0.979 10.434 1.00 90.62 80 TYR A C 1
ATOM 652 O O . TYR A 1 80 ? 2.921 -0.106 10.752 1.00 90.62 80 TYR A O 1
ATOM 660 N N . TRP A 1 81 ? 3.336 -2.252 10.328 1.00 94.31 81 TRP A N 1
ATOM 661 C CA . TRP A 1 81 ? 1.968 -2.654 10.640 1.00 94.31 81 TRP A CA 1
ATOM 662 C C . TRP A 1 81 ? 1.621 -2.426 12.119 1.00 94.31 81 TRP A C 1
ATOM 664 O O . TRP A 1 81 ? 0.545 -1.917 12.443 1.00 94.31 81 TRP A O 1
ATOM 674 N N . GLY A 1 82 ? 2.541 -2.783 13.017 1.00 92.81 82 GLY A N 1
ATOM 675 C CA . GLY A 1 82 ? 2.407 -2.572 14.454 1.00 92.81 82 GLY A CA 1
ATOM 676 C C . GLY A 1 82 ? 2.323 -1.101 14.847 1.00 92.81 82 GLY A C 1
ATOM 677 O O . GLY A 1 82 ? 1.533 -0.760 15.723 1.00 92.81 82 GLY A O 1
ATOM 678 N N . GLU A 1 83 ? 3.091 -0.240 14.188 1.00 95.00 83 GLU A N 1
ATOM 679 C CA . GLU A 1 83 ? 3.144 1.196 14.472 1.00 95.00 83 GLU A CA 1
ATOM 680 C C . GLU A 1 83 ? 1.987 1.968 13.822 1.00 95.00 83 GLU A C 1
ATOM 682 O O . GLU A 1 83 ? 1.342 2.787 14.479 1.00 95.00 83 GLU A O 1
ATOM 687 N N . ASP A 1 84 ? 1.676 1.685 12.555 1.00 94.69 84 ASP A N 1
ATOM 688 C CA . ASP A 1 84 ? 0.780 2.524 11.752 1.00 94.69 84 ASP A CA 1
ATOM 689 C C . ASP A 1 84 ? -0.659 2.001 11.678 1.00 94.69 84 ASP A C 1
ATOM 691 O O . ASP A 1 84 ? -1.585 2.784 11.453 1.00 94.69 84 ASP A O 1
ATOM 695 N N . VAL A 1 85 ? -0.878 0.692 11.862 1.00 96.12 85 VAL A N 1
ATOM 696 C CA . VAL A 1 85 ? -2.188 0.052 11.633 1.00 96.12 85 VAL A CA 1
ATOM 697 C C . VAL A 1 85 ? -2.824 -0.449 12.928 1.00 96.12 85 VAL A C 1
ATOM 699 O O . VAL A 1 85 ? -3.975 -0.105 13.214 1.00 96.12 85 VAL A O 1
ATOM 702 N N . ASN A 1 86 ? -2.097 -1.226 13.737 1.00 95.88 86 ASN A N 1
ATOM 703 C CA . ASN A 1 86 ? -2.641 -1.831 14.961 1.00 95.88 86 ASN A CA 1
ATOM 704 C C . ASN A 1 86 ? -3.296 -0.823 15.931 1.00 95.88 86 ASN A C 1
ATOM 706 O O . ASN A 1 86 ? -4.415 -1.101 16.371 1.00 95.88 86 ASN A O 1
ATOM 710 N N . PRO A 1 87 ? -2.730 0.376 16.198 1.00 95.75 87 PRO A N 1
ATOM 711 C CA . PRO A 1 87 ? -3.327 1.312 17.155 1.00 95.75 87 PRO A CA 1
ATOM 712 C C . PRO A 1 87 ? -4.744 1.761 16.772 1.00 95.75 87 PRO A C 1
ATOM 714 O O . PRO A 1 87 ? -5.588 2.022 17.633 1.00 95.75 87 PRO A O 1
ATOM 717 N N . TYR A 1 88 ? -5.030 1.838 15.471 1.00 93.88 88 TYR A N 1
ATOM 718 C CA . TYR A 1 88 ? -6.346 2.208 14.955 1.00 93.88 88 TYR A CA 1
ATOM 719 C C . TYR A 1 88 ? -7.344 1.050 15.046 1.00 93.88 88 TYR A C 1
ATOM 721 O O . TYR A 1 88 ? -8.513 1.281 15.367 1.00 93.88 88 TYR A O 1
ATOM 729 N N . ILE A 1 89 ? -6.890 -0.185 14.805 1.00 93.25 89 ILE A N 1
ATOM 730 C CA . ILE A 1 89 ? -7.704 -1.397 14.982 1.00 93.25 89 ILE A CA 1
ATOM 731 C C . ILE A 1 89 ? -8.116 -1.528 16.448 1.00 93.25 89 ILE A C 1
ATOM 733 O O . ILE A 1 89 ? -9.302 -1.675 16.745 1.00 93.25 89 ILE A O 1
ATOM 737 N N . ASP A 1 90 ? -7.159 -1.404 17.365 1.00 93.06 90 ASP A N 1
ATOM 738 C CA . ASP A 1 90 ? -7.403 -1.540 18.799 1.00 93.06 90 ASP A CA 1
ATOM 739 C C . ASP A 1 90 ? -8.390 -0.481 19.289 1.00 93.06 90 ASP A C 1
ATOM 741 O O . ASP A 1 90 ? -9.382 -0.799 19.949 1.00 93.06 90 ASP A O 1
ATOM 745 N N . LYS A 1 91 ? -8.196 0.779 18.880 1.00 90.75 91 LYS A N 1
ATOM 746 C CA . LYS A 1 91 ? -9.119 1.874 19.200 1.00 90.75 91 LYS A CA 1
ATOM 747 C C . LYS A 1 91 ? -10.538 1.604 18.689 1.00 90.75 91 LYS A C 1
ATOM 749 O O . LYS A 1 91 ? -11.502 1.870 19.409 1.00 90.75 91 LYS A O 1
ATOM 754 N N . LYS A 1 92 ? -10.678 1.081 17.467 1.00 88.38 92 LYS A N 1
ATOM 755 C CA . LYS A 1 92 ? -11.976 0.732 16.868 1.00 88.38 92 LYS A CA 1
ATOM 756 C C . LYS A 1 92 ? -12.661 -0.396 17.641 1.00 88.38 92 LYS A C 1
ATOM 758 O O . LYS A 1 92 ? -13.836 -0.266 17.979 1.00 88.38 92 LYS A O 1
ATOM 763 N N . ASN A 1 93 ? -11.918 -1.444 17.989 1.00 89.81 93 ASN A N 1
ATOM 764 C CA . ASN A 1 93 ? -12.424 -2.570 18.772 1.00 89.81 93 ASN A CA 1
ATOM 765 C C . ASN A 1 93 ? -12.884 -2.128 20.170 1.00 89.81 93 ASN A C 1
ATOM 767 O O . ASN A 1 93 ? -13.978 -2.489 20.601 1.00 89.81 93 ASN A O 1
ATOM 771 N N . LEU A 1 94 ? -12.099 -1.284 20.852 1.00 89.75 94 LEU A N 1
ATOM 772 C CA . LEU A 1 94 ? -12.476 -0.707 22.146 1.00 89.75 94 LEU A CA 1
ATOM 773 C C . LEU A 1 94 ? -13.751 0.141 22.068 1.00 89.75 94 LEU A C 1
ATOM 775 O O . LEU A 1 94 ? -14.537 0.137 23.012 1.00 89.75 94 LEU A O 1
ATOM 779 N N . ALA A 1 95 ? -13.952 0.885 20.979 1.00 86.81 95 ALA A N 1
ATOM 780 C CA . ALA A 1 95 ? -15.168 1.670 20.782 1.00 86.81 95 ALA A CA 1
ATOM 781 C C . ALA A 1 95 ? -16.392 0.770 20.552 1.00 86.81 95 ALA A C 1
ATOM 783 O O . ALA A 1 95 ? -17.442 1.023 21.131 1.00 86.81 95 ALA A O 1
ATOM 784 N N . SER A 1 96 ? -16.246 -0.303 19.765 1.00 84.31 96 SER A N 1
ATOM 785 C CA . SER A 1 96 ? -17.326 -1.272 19.519 1.00 84.31 96 SER A CA 1
ATOM 786 C C . SER A 1 96 ? -17.708 -2.077 20.763 1.00 84.31 96 SER A C 1
ATOM 788 O O . SER A 1 96 ? -18.872 -2.405 20.926 1.00 84.31 96 SER A O 1
ATOM 790 N N . ALA A 1 97 ? -16.760 -2.365 21.659 1.00 84.75 97 ALA A N 1
ATOM 791 C CA . ALA A 1 97 ? -17.033 -3.077 22.911 1.00 84.75 97 ALA A CA 1
ATOM 792 C C . ALA A 1 97 ? -17.758 -2.225 23.973 1.00 84.75 97 ALA A C 1
ATOM 794 O O . ALA A 1 97 ? -18.237 -2.765 24.967 1.00 84.75 97 ALA A O 1
ATOM 795 N N . LYS A 1 98 ? -17.786 -0.897 23.803 1.00 76.62 98 LYS A N 1
ATOM 796 C CA . LYS A 1 98 ? -18.442 0.053 24.719 1.00 76.62 98 LYS A CA 1
ATOM 797 C C . LYS A 1 98 ? -19.826 0.511 24.241 1.00 76.62 98 LYS A C 1
ATOM 799 O O . LYS A 1 98 ? -20.466 1.265 24.972 1.00 76.62 98 LYS A O 1
ATOM 804 N N . ALA A 1 99 ? -20.228 0.129 23.030 1.00 65.81 99 ALA A N 1
ATOM 805 C CA . ALA A 1 99 ? -21.522 0.443 22.424 1.00 65.81 99 ALA A CA 1
ATOM 806 C C . ALA A 1 99 ? -22.532 -0.676 22.705 1.00 65.81 99 ALA A C 1
ATOM 808 O O . ALA A 1 99 ? -23.726 -0.340 22.855 1.00 65.81 99 ALA A O 1
#

Foldseek 3Di:
DDDPDDDLWPVVVVVVLVVVLVVCCVVPVVCNLLSVLLVVVLVVLCVQQNTQLSSQLVVVLVVVCVVPVPDRSNDDDPVSCVVRRVVRNVVVVVVVVVD

Mean predicted aligned error: 4.36 Å